Protein AF-A0A3D2RWT6-F1 (afdb_monomer_lite)

Sequence (107 aa):
EAANIDVTGAVDHGTMWSIYFFDPINNLPLEASWNCVEIVKTPAILDSAPLKVATEGSSPQPGHWPEVITHTKEEEMNPVPGNGFAMRENFLRRGLARVNPDMESVL

Foldseek 3Di:
DDPPWDKDPWDDPPQKIWIWTADPPPRDIDIDIDGPDDDPDPPPDDDPDDDPVRRQHDDDDPPPDPDCPDDQDPVRPDDDDDPCPVVVVVCVVVVVDDDDPVCPVPD

Radius of gyration: 22.03 Å; chains: 1; bounding box: 39×45×46 Å

Secondary structure (DSSP, 8-state):
---S--BPPPEE-SSEEEEEEE-TTT--EEEEEEE-S---SSS----SS--TTGGG-SSPPTTTSPP-SSPPPGGG--PPP-TTHHHHHHHHHTTS----GGGTTT-

pLDDT: mean 90.72, std 6.77, range [49.38, 97.88]

Structure (mmCIF, N/CA/C/O backbone):
data_AF-A0A3D2RWT6-F1
#
_entry.id   AF-A0A3D2RWT6-F1
#
loop_
_atom_site.group_PDB
_atom_site.id
_atom_site.type_symbol
_atom_site.label_atom_id
_atom_site.label_alt_id
_atom_site.label_comp_id
_atom_site.label_asym_id
_atom_site.label_entity_id
_atom_site.label_seq_id
_atom_site.pdbx_PDB_ins_code
_atom_site.Cartn_x
_atom_site.Cartn_y
_atom_site.Cartn_z
_atom_site.occupancy
_atom_site.B_iso_or_equiv
_atom_site.auth_seq_id
_atom_site.auth_comp_id
_atom_site.auth_asym_id
_atom_site.auth_atom_id
_atom_site.pdbx_PDB_model_num
ATOM 1 N N . GLU A 1 1 ? 3.305 20.327 -23.828 1.00 49.38 1 GLU A N 1
ATOM 2 C CA . GLU A 1 1 ? 4.482 20.841 -23.099 1.00 49.38 1 GLU A CA 1
ATOM 3 C C . GLU A 1 1 ? 4.658 20.033 -21.823 1.00 49.38 1 GLU A C 1
ATOM 5 O O . GLU A 1 1 ? 3.654 19.590 -21.275 1.00 49.38 1 GLU A O 1
ATOM 10 N N . ALA A 1 2 ? 5.896 19.765 -21.406 1.00 76.81 2 ALA A N 1
ATOM 11 C CA . ALA A 1 2 ? 6.182 19.061 -20.154 1.00 76.81 2 ALA A CA 1
ATOM 12 C C . ALA A 1 2 ? 6.133 20.045 -18.972 1.00 76.81 2 ALA A C 1
ATOM 14 O O . ALA A 1 2 ? 6.432 21.222 -19.146 1.00 76.81 2 ALA A O 1
ATOM 15 N N . ALA A 1 3 ? 5.791 19.573 -17.771 1.00 82.25 3 ALA A N 1
ATOM 16 C CA . ALA A 1 3 ? 5.582 20.407 -16.579 1.00 82.25 3 ALA A CA 1
ATOM 17 C C . ALA A 1 3 ? 6.868 21.009 -15.964 1.00 82.25 3 ALA A C 1
ATOM 19 O O . ALA A 1 3 ? 6.833 21.480 -14.832 1.00 82.25 3 ALA A O 1
ATOM 20 N N . ASN A 1 4 ? 7.997 20.984 -16.683 1.00 85.88 4 ASN A N 1
ATOM 21 C CA . ASN A 1 4 ? 9.318 21.390 -16.189 1.00 85.88 4 ASN A CA 1
ATOM 22 C C . ASN A 1 4 ? 9.712 20.698 -14.865 1.00 85.88 4 ASN A C 1
ATOM 24 O O . ASN A 1 4 ? 10.285 21.315 -13.970 1.00 85.88 4 ASN A O 1
ATOM 28 N N . ILE A 1 5 ? 9.352 19.419 -14.746 1.00 89.81 5 ILE A N 1
ATOM 29 C CA . ILE A 1 5 ? 9.739 18.532 -13.650 1.00 89.81 5 ILE A CA 1
ATOM 30 C C . ILE A 1 5 ? 10.714 17.522 -14.238 1.00 89.81 5 ILE A C 1
ATOM 32 O O . ILE A 1 5 ? 10.399 16.885 -15.247 1.00 89.81 5 ILE A O 1
ATOM 36 N N . ASP A 1 6 ? 11.875 17.380 -13.609 1.00 91.50 6 ASP A N 1
ATOM 37 C CA . ASP A 1 6 ? 12.831 16.341 -13.967 1.00 91.50 6 ASP A CA 1
ATOM 38 C C . ASP A 1 6 ? 12.308 14.985 -13.493 1.00 91.50 6 ASP A C 1
ATOM 40 O O . ASP A 1 6 ? 11.991 14.789 -12.318 1.00 91.50 6 ASP A O 1
ATOM 44 N N . VAL A 1 7 ? 12.208 14.048 -14.432 1.00 93.56 7 VAL A N 1
ATOM 45 C CA . VAL A 1 7 ? 11.694 12.699 -14.193 1.00 93.56 7 VAL A CA 1
ATOM 46 C C . VAL A 1 7 ? 12.747 11.696 -14.638 1.00 93.56 7 VAL A C 1
ATOM 48 O O . VAL A 1 7 ? 13.351 11.845 -15.704 1.00 93.56 7 VAL A O 1
ATOM 51 N N . THR A 1 8 ? 12.966 10.653 -13.841 1.00 91.88 8 THR A N 1
ATOM 52 C CA . THR A 1 8 ? 13.788 9.521 -14.274 1.00 91.88 8 THR A CA 1
ATOM 53 C C . THR A 1 8 ? 13.135 8.803 -15.456 1.00 91.88 8 THR A C 1
ATOM 55 O O . THR A 1 8 ? 11.919 8.833 -15.639 1.00 91.88 8 THR A O 1
ATOM 58 N N . GLY A 1 9 ? 13.929 8.072 -16.240 1.00 91.38 9 GLY A N 1
ATOM 59 C CA . GLY A 1 9 ? 13.363 7.086 -17.163 1.00 91.38 9 GLY A CA 1
ATOM 60 C C . GLY A 1 9 ? 12.504 6.054 -16.420 1.00 91.38 9 GLY A C 1
ATOM 61 O O . GLY A 1 9 ? 12.680 5.851 -15.215 1.00 91.38 9 GLY A O 1
ATOM 62 N N . ALA A 1 10 ? 11.584 5.411 -17.144 1.00 95.50 10 ALA A N 1
ATOM 63 C CA . ALA A 1 10 ? 10.797 4.313 -16.594 1.00 95.50 10 ALA A CA 1
ATOM 64 C C . ALA A 1 10 ? 11.716 3.159 -16.170 1.00 95.50 10 ALA A C 1
ATOM 66 O O . ALA A 1 10 ? 12.588 2.735 -16.931 1.00 95.50 10 ALA A O 1
ATOM 67 N N . VAL A 1 11 ? 11.503 2.665 -14.955 1.00 97.56 11 VAL A N 1
ATOM 68 C CA . VAL A 1 11 ? 12.213 1.530 -14.367 1.00 97.56 11 VAL A CA 1
ATOM 69 C C . VAL A 1 11 ? 11.253 0.352 -14.292 1.00 97.56 11 VAL A C 1
ATOM 71 O O . VAL A 1 11 ? 10.135 0.500 -13.801 1.00 97.56 11 VAL A O 1
ATOM 74 N N . ASP A 1 12 ? 11.690 -0.808 -14.777 1.00 97.12 12 ASP A N 1
ATOM 75 C CA . ASP A 1 12 ? 10.927 -2.051 -14.706 1.00 97.12 12 ASP A CA 1
ATOM 76 C C . ASP A 1 12 ? 11.283 -2.836 -13.434 1.00 97.12 12 ASP A C 1
ATOM 78 O O . ASP A 1 12 ? 12.423 -3.272 -13.271 1.00 97.12 12 ASP A O 1
ATOM 82 N N . HIS A 1 13 ? 10.304 -3.016 -12.542 1.00 95.06 13 HIS A N 1
ATOM 83 C CA . HIS A 1 13 ? 10.428 -3.787 -11.296 1.00 95.06 13 HIS A CA 1
ATOM 84 C C . HIS A 1 13 ? 9.815 -5.192 -11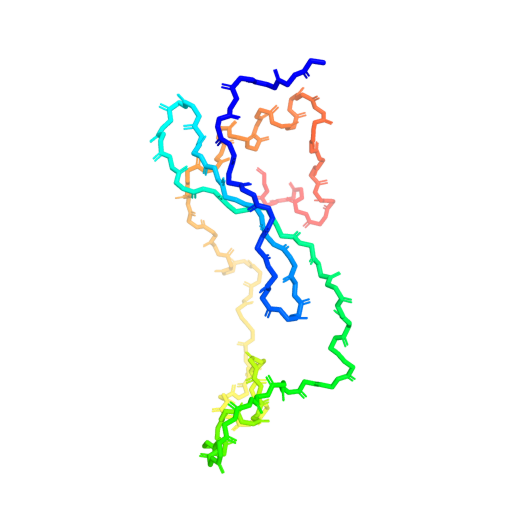.399 1.00 95.06 13 HIS A C 1
ATOM 86 O O . HIS A 1 13 ? 9.597 -5.866 -10.393 1.00 95.06 13 HIS A O 1
ATOM 92 N N . GLY A 1 14 ? 9.495 -5.648 -12.609 1.00 94.56 14 GLY A N 1
ATOM 93 C CA . GLY A 1 14 ? 8.906 -6.951 -12.902 1.00 94.56 14 GLY A CA 1
ATOM 94 C C . GLY A 1 14 ? 7.385 -6.973 -12.754 1.00 94.56 14 GLY A C 1
ATOM 95 O O . GLY A 1 14 ? 6.681 -7.310 -13.702 1.00 94.56 14 GLY A O 1
ATOM 96 N N . THR A 1 15 ? 6.849 -6.609 -11.583 1.00 94.06 15 THR A N 1
ATOM 97 C CA . THR A 1 15 ? 5.385 -6.565 -11.368 1.00 94.06 15 THR A CA 1
ATOM 98 C C . THR A 1 15 ? 4.764 -5.215 -11.719 1.00 94.06 15 THR A C 1
ATOM 100 O O . THR A 1 15 ? 3.555 -5.122 -11.935 1.00 94.06 15 THR A O 1
ATOM 103 N N . MET A 1 16 ? 5.584 -4.168 -11.768 1.00 96.06 16 MET A N 1
ATOM 104 C CA . MET A 1 16 ? 5.179 -2.796 -12.047 1.00 96.06 16 MET A CA 1
ATOM 105 C C . MET A 1 16 ? 6.312 -2.020 -12.711 1.00 96.06 16 MET A C 1
ATOM 107 O O . MET A 1 16 ? 7.488 -2.334 -12.523 1.00 96.06 16 MET A O 1
ATOM 111 N N . TRP A 1 17 ? 5.947 -0.979 -13.446 1.00 97.88 17 TRP A N 1
ATOM 112 C CA . TRP A 1 17 ? 6.871 0.042 -13.919 1.00 97.88 17 TRP A CA 1
ATOM 113 C C . TRP A 1 17 ? 6.712 1.303 -13.094 1.00 97.88 17 TRP A C 1
ATOM 115 O O . TRP A 1 17 ? 5.590 1.655 -12.735 1.00 97.88 17 TRP A O 1
ATOM 125 N N . SER A 1 18 ? 7.812 2.010 -12.864 1.00 97.75 18 SER A N 1
ATOM 126 C CA . SER A 1 18 ? 7.796 3.237 -12.072 1.00 97.75 18 SER A CA 1
ATOM 127 C C . SER A 1 18 ? 8.637 4.338 -12.700 1.00 97.75 18 SER A C 1
ATOM 129 O O . SER A 1 18 ? 9.673 4.085 -13.314 1.00 97.75 18 SER A O 1
ATOM 131 N N . ILE A 1 19 ? 8.195 5.578 -12.507 1.00 97.25 19 ILE A N 1
ATOM 132 C CA . ILE A 1 19 ? 8.997 6.786 -12.711 1.00 97.25 19 ILE A CA 1
ATOM 133 C C . ILE A 1 19 ? 9.176 7.502 -11.373 1.00 97.25 19 ILE A C 1
ATOM 135 O O . ILE A 1 19 ? 8.284 7.470 -10.522 1.00 97.25 19 ILE A O 1
ATOM 139 N N . TYR A 1 20 ? 10.308 8.181 -11.216 1.00 97.25 20 TYR A N 1
ATOM 140 C CA . TYR A 1 20 ? 10.657 8.914 -10.004 1.00 97.25 20 TYR A CA 1
ATOM 141 C C . TYR A 1 20 ? 10.899 10.382 -10.320 1.00 97.25 20 TYR A C 1
ATOM 143 O O . TYR A 1 20 ? 11.466 10.720 -11.361 1.00 97.25 20 TYR A O 1
ATOM 151 N N . PHE A 1 21 ? 10.469 11.255 -9.418 1.00 96.38 21 PHE A N 1
ATOM 152 C CA . PHE A 1 21 ? 10.647 12.699 -9.530 1.00 96.38 21 PHE A CA 1
ATOM 153 C C . PHE A 1 21 ? 10.540 13.351 -8.150 1.00 96.38 21 PHE A C 1
ATOM 155 O O . PHE A 1 21 ? 10.158 12.708 -7.173 1.00 96.38 21 PHE A O 1
ATOM 162 N N . PHE A 1 22 ? 10.883 14.633 -8.069 1.00 96.12 22 PHE A N 1
ATOM 163 C CA . PHE A 1 22 ? 10.719 15.426 -6.854 1.00 96.12 22 PHE A CA 1
ATOM 164 C C . PHE A 1 22 ? 9.575 16.418 -7.029 1.00 96.12 22 PHE A C 1
ATOM 166 O O . PHE A 1 22 ? 9.408 16.997 -8.106 1.00 96.12 22 PHE A O 1
ATOM 173 N N . ASP A 1 23 ? 8.784 16.632 -5.977 1.00 93.94 23 ASP A N 1
ATOM 174 C CA . ASP A 1 23 ? 7.827 17.734 -5.999 1.00 93.94 23 ASP A CA 1
ATOM 175 C C . ASP A 1 23 ? 8.576 19.084 -5.988 1.00 93.94 23 ASP A C 1
ATOM 177 O O . ASP A 1 23 ? 9.548 19.247 -5.246 1.00 93.94 23 ASP A O 1
ATOM 181 N N . PRO A 1 24 ? 8.141 20.077 -6.779 1.00 91.50 24 PRO A N 1
ATOM 182 C CA . PRO A 1 24 ? 8.907 21.307 -6.962 1.00 91.50 24 PRO A CA 1
ATOM 183 C C . PRO A 1 24 ? 8.852 22.269 -5.764 1.00 91.50 24 PRO A C 1
ATOM 185 O O . PRO A 1 24 ? 9.596 23.246 -5.751 1.00 91.50 24 PRO A O 1
ATOM 188 N N . ILE A 1 25 ? 7.961 22.048 -4.787 1.00 94.06 25 ILE A N 1
ATOM 189 C CA . ILE A 1 25 ? 7.747 22.971 -3.660 1.00 94.06 25 ILE A CA 1
ATOM 190 C C . ILE A 1 25 ? 8.528 22.511 -2.428 1.00 94.06 25 ILE A C 1
ATOM 192 O O . ILE A 1 25 ? 9.209 23.315 -1.796 1.00 94.06 25 ILE A O 1
ATOM 196 N N . ASN A 1 26 ? 8.419 21.232 -2.077 1.00 95.19 26 ASN A N 1
ATOM 197 C CA . ASN A 1 26 ? 8.945 20.671 -0.834 1.00 95.19 26 ASN A CA 1
ATOM 198 C C . ASN A 1 26 ? 10.129 19.725 -1.066 1.00 95.19 26 ASN A C 1
ATOM 200 O O . ASN A 1 26 ? 10.746 19.290 -0.093 1.00 95.19 26 ASN A O 1
ATOM 204 N N . ASN A 1 27 ? 10.470 19.432 -2.326 1.00 93.06 27 ASN A N 1
ATOM 205 C CA . ASN A 1 27 ? 11.541 18.513 -2.703 1.00 93.06 27 ASN A CA 1
ATOM 206 C C . ASN A 1 27 ? 11.372 17.115 -2.074 1.00 93.06 27 ASN A C 1
ATOM 208 O O . ASN A 1 27 ? 12.335 16.490 -1.626 1.00 93.06 27 ASN A O 1
ATOM 212 N N . LEU A 1 28 ? 10.130 16.630 -2.019 1.00 96.88 28 LEU A N 1
ATOM 213 C CA . LEU A 1 28 ? 9.788 15.284 -1.580 1.00 96.88 28 LEU A CA 1
ATOM 214 C C . LEU A 1 28 ? 9.997 14.299 -2.735 1.00 96.88 28 LEU A C 1
ATOM 216 O O . LEU A 1 28 ? 9.551 14.580 -3.851 1.00 96.88 28 LEU A O 1
ATOM 220 N N . PRO A 1 29 ? 10.630 13.141 -2.488 1.00 96.88 29 PRO A N 1
ATOM 221 C CA . PRO A 1 29 ? 10.727 12.090 -3.488 1.00 96.88 29 PRO A CA 1
ATOM 222 C C . PRO A 1 29 ? 9.346 11.468 -3.716 1.00 96.88 29 PRO A C 1
ATOM 224 O O . PRO A 1 29 ? 8.693 11.016 -2.773 1.00 96.88 29 PRO A O 1
ATOM 227 N N . LEU A 1 30 ? 8.910 11.444 -4.972 1.00 96.69 30 LEU A N 1
ATOM 228 C CA . LEU A 1 30 ? 7.641 10.876 -5.411 1.00 96.69 30 LEU A CA 1
ATOM 229 C C . LEU A 1 30 ? 7.877 9.744 -6.416 1.00 96.69 30 LEU A C 1
ATOM 231 O O . LEU A 1 30 ? 8.821 9.770 -7.208 1.00 96.69 30 LEU A O 1
ATOM 235 N N . GLU A 1 31 ? 6.972 8.768 -6.395 1.00 97.38 31 GLU A N 1
ATOM 236 C CA . GLU A 1 31 ? 6.909 7.658 -7.343 1.00 97.38 31 GLU A CA 1
ATOM 237 C C . GLU A 1 31 ? 5.519 7.620 -7.978 1.00 97.38 31 GLU A C 1
ATOM 239 O O . GLU A 1 31 ? 4.504 7.680 -7.279 1.00 97.38 31 GLU A O 1
ATOM 244 N N . ALA A 1 32 ? 5.474 7.497 -9.303 1.00 95.75 32 ALA A N 1
ATOM 245 C CA . ALA A 1 32 ? 4.266 7.102 -10.013 1.00 95.75 32 ALA A CA 1
ATOM 246 C C . ALA A 1 32 ? 4.496 5.720 -10.621 1.00 95.75 32 ALA A C 1
ATOM 248 O O . ALA A 1 32 ? 5.412 5.547 -11.430 1.00 95.75 32 ALA A O 1
ATOM 249 N N . SER A 1 33 ? 3.670 4.754 -10.222 1.00 96.88 33 SER A N 1
ATOM 250 C CA . SER A 1 33 ? 3.792 3.357 -10.627 1.00 96.88 33 SER A CA 1
ATOM 251 C C . SER A 1 33 ? 2.589 2.876 -11.437 1.00 96.88 33 SER A C 1
ATOM 253 O O . SER A 1 33 ? 1.470 3.385 -11.319 1.00 96.88 33 SER A O 1
ATOM 255 N N . TRP A 1 34 ? 2.835 1.886 -12.290 1.00 97.12 34 TRP A N 1
ATOM 256 C CA . TRP A 1 34 ? 1.840 1.223 -13.119 1.00 97.12 34 TRP A CA 1
ATOM 257 C C . TRP A 1 34 ? 1.991 -0.290 -12.994 1.00 97.12 34 TRP A C 1
ATOM 259 O O . TRP A 1 34 ? 3.049 -0.834 -13.307 1.00 97.12 34 TRP A O 1
ATOM 269 N N . ASN A 1 35 ? 0.934 -0.982 -12.567 1.00 96.56 35 ASN A N 1
ATOM 270 C CA . ASN A 1 35 ? 0.943 -2.441 -12.469 1.00 96.56 35 ASN A CA 1
ATOM 271 C C . ASN A 1 35 ? 1.027 -3.068 -13.868 1.00 96.56 35 ASN A C 1
ATOM 273 O O . ASN A 1 35 ? 0.167 -2.835 -14.718 1.00 96.56 35 ASN A O 1
ATOM 277 N N . CYS A 1 36 ? 2.050 -3.889 -14.093 1.00 96.31 36 CYS A N 1
ATOM 278 C CA . CYS A 1 36 ? 2.267 -4.603 -15.355 1.00 96.31 36 CYS A CA 1
ATOM 279 C C . CYS A 1 36 ? 1.649 -6.004 -15.341 1.00 96.31 36 CYS A C 1
ATOM 281 O O . CYS A 1 36 ? 1.392 -6.576 -16.399 1.00 96.31 36 CYS A O 1
ATOM 283 N N . VAL A 1 37 ? 1.405 -6.552 -14.148 1.00 94.75 37 VAL A N 1
ATOM 284 C CA . VAL A 1 37 ? 0.786 -7.864 -13.936 1.00 94.75 37 VAL A CA 1
ATOM 285 C C . VAL A 1 37 ? -0.295 -7.786 -12.860 1.00 94.75 37 VAL A C 1
ATOM 287 O O . VAL A 1 37 ? -0.285 -6.899 -12.007 1.00 94.75 37 VAL A O 1
ATOM 290 N N . GLU A 1 38 ? -1.208 -8.753 -12.875 1.00 93.38 38 GLU A N 1
ATOM 291 C CA . GLU A 1 38 ? -2.196 -8.966 -11.819 1.00 93.38 38 GLU A CA 1
ATOM 292 C C . GLU A 1 38 ? -1.740 -10.097 -10.884 1.00 93.38 38 GLU A C 1
ATOM 294 O O . GLU A 1 38 ? -1.360 -11.182 -11.332 1.00 93.38 38 GLU A O 1
ATOM 299 N N . ILE A 1 39 ? -1.798 -9.867 -9.568 1.00 90.12 39 ILE A N 1
ATOM 300 C CA . ILE A 1 39 ? -1.519 -10.903 -8.567 1.00 90.12 39 ILE A CA 1
ATOM 301 C C . ILE A 1 39 ? -2.780 -11.745 -8.351 1.00 90.12 39 ILE A C 1
ATOM 303 O O . ILE A 1 39 ? -3.658 -11.390 -7.572 1.00 90.12 39 ILE A O 1
ATOM 307 N N . VAL A 1 40 ? -2.848 -12.895 -9.023 1.00 94.31 40 VAL A N 1
ATOM 308 C CA . VAL A 1 40 ? -4.025 -13.789 -8.995 1.00 94.31 40 VAL A CA 1
ATOM 309 C C . VAL A 1 40 ? -4.165 -14.620 -7.711 1.00 94.31 40 VAL A C 1
ATOM 311 O O . VAL A 1 40 ? -5.205 -15.233 -7.480 1.00 94.31 40 VAL A O 1
ATOM 314 N N . LYS A 1 41 ? -3.120 -14.683 -6.875 1.00 89.12 41 LYS A N 1
ATOM 315 C CA . LYS A 1 41 ? -3.126 -15.410 -5.597 1.00 89.12 41 LYS A CA 1
ATOM 316 C C . LYS A 1 41 ? -2.235 -14.715 -4.571 1.00 89.12 41 LYS A C 1
ATOM 318 O O . LYS A 1 41 ? -1.070 -14.449 -4.850 1.00 89.12 41 LYS A O 1
ATOM 323 N N . THR A 1 42 ? -2.768 -14.480 -3.375 1.00 88.25 42 THR A N 1
ATOM 324 C CA . THR A 1 42 ? -2.075 -13.829 -2.254 1.00 88.25 42 THR A CA 1
ATOM 325 C C . THR A 1 42 ? -1.986 -14.754 -1.024 1.00 88.25 42 THR A C 1
ATOM 327 O O . THR A 1 42 ? -2.821 -15.651 -0.885 1.00 88.25 42 THR A O 1
ATOM 330 N N . PRO A 1 43 ? -0.986 -14.568 -0.136 1.00 89.81 43 PRO A N 1
ATOM 331 C CA . PRO A 1 43 ? 0.165 -13.677 -0.300 1.00 89.81 43 PRO A CA 1
ATOM 332 C C . PRO A 1 43 ? 1.151 -14.218 -1.351 1.00 89.81 43 PRO A C 1
ATOM 334 O O . PRO A 1 43 ? 1.484 -15.401 -1.367 1.00 89.81 43 PRO A O 1
ATOM 337 N N . ALA A 1 44 ? 1.607 -13.345 -2.251 1.00 89.06 44 ALA A N 1
ATOM 338 C CA . ALA A 1 44 ? 2.600 -13.681 -3.268 1.00 89.06 44 ALA A CA 1
ATOM 339 C C . ALA A 1 44 ? 3.998 -13.376 -2.715 1.00 89.06 44 ALA A C 1
ATOM 341 O O . ALA A 1 44 ? 4.435 -12.228 -2.729 1.00 89.06 44 ALA A O 1
ATOM 342 N N . ILE A 1 45 ? 4.669 -14.397 -2.176 1.00 90.19 45 ILE A N 1
ATOM 343 C CA . ILE A 1 45 ? 5.987 -14.270 -1.540 1.00 90.19 45 ILE A CA 1
ATOM 344 C C . ILE A 1 45 ? 6.998 -15.101 -2.323 1.00 90.19 45 ILE A C 1
ATOM 346 O O . ILE A 1 45 ? 6.801 -16.301 -2.512 1.00 90.19 45 ILE A O 1
ATOM 350 N N . LEU A 1 46 ? 8.087 -14.459 -2.750 1.00 89.19 46 LEU A N 1
ATOM 351 C CA . LEU A 1 46 ? 9.249 -15.123 -3.330 1.00 89.19 46 LEU A CA 1
ATOM 352 C C . LEU A 1 46 ? 10.367 -15.184 -2.283 1.00 89.19 46 LEU A C 1
ATOM 354 O O . LEU A 1 46 ? 11.237 -14.321 -2.226 1.00 89.19 46 LEU A O 1
ATOM 358 N N . ASP A 1 47 ? 10.307 -16.211 -1.445 1.00 90.50 47 ASP A N 1
ATOM 359 C CA . ASP A 1 47 ? 11.315 -16.563 -0.443 1.00 90.50 47 ASP A CA 1
ATOM 360 C C . ASP A 1 47 ? 11.589 -18.072 -0.580 1.00 90.50 47 ASP A C 1
ATOM 362 O O . ASP A 1 47 ? 10.676 -18.840 -0.891 1.00 90.50 47 ASP A O 1
ATOM 366 N N . SER A 1 48 ? 12.837 -18.512 -0.405 1.00 93.38 48 SER A N 1
ATOM 367 C CA . SER A 1 48 ? 13.198 -19.934 -0.487 1.00 93.38 48 SER A CA 1
ATOM 368 C C . SER A 1 48 ? 12.714 -20.737 0.724 1.00 93.38 48 SER A C 1
ATOM 370 O O . SER A 1 48 ? 12.538 -21.952 0.616 1.00 93.38 48 SER A O 1
ATOM 372 N N . ALA A 1 49 ? 12.473 -20.075 1.858 1.00 94.25 49 ALA A N 1
ATOM 373 C CA . ALA A 1 49 ? 11.959 -20.674 3.082 1.00 94.25 49 ALA A CA 1
ATOM 374 C C . ALA A 1 49 ? 11.065 -19.674 3.849 1.00 94.25 49 ALA A C 1
ATOM 376 O O . ALA A 1 49 ? 11.428 -19.250 4.951 1.00 94.25 49 ALA A O 1
ATOM 377 N N . PRO A 1 50 ? 9.887 -19.295 3.304 1.00 92.44 50 PRO A N 1
ATOM 378 C CA . PRO A 1 50 ? 9.012 -18.330 3.955 1.00 92.44 50 PRO A CA 1
ATOM 379 C C . PRO A 1 50 ? 8.568 -18.850 5.323 1.00 92.44 50 PRO A C 1
ATOM 381 O O . PRO A 1 50 ? 8.153 -20.004 5.472 1.00 92.44 50 PRO A O 1
ATOM 384 N N . LEU A 1 51 ? 8.615 -17.979 6.332 1.00 93.31 51 LEU A N 1
ATOM 385 C CA . LEU A 1 51 ? 8.055 -18.290 7.643 1.00 93.31 51 LEU A CA 1
ATOM 386 C C . LEU A 1 51 ? 6.557 -18.579 7.512 1.00 93.31 51 LEU A C 1
ATOM 388 O O . LEU A 1 51 ? 5.856 -17.910 6.754 1.00 93.31 51 LEU A O 1
ATOM 392 N N . LYS A 1 52 ? 6.045 -19.513 8.319 1.00 91.19 52 LYS A N 1
ATOM 393 C CA . LYS A 1 52 ? 4.617 -19.867 8.321 1.00 91.19 52 LYS A CA 1
ATOM 394 C C . LYS A 1 52 ? 3.708 -18.644 8.513 1.00 91.19 52 LYS A C 1
ATOM 396 O O . LYS A 1 52 ? 2.712 -18.528 7.822 1.00 91.19 52 LYS A O 1
ATOM 401 N N . VAL A 1 53 ? 4.093 -17.701 9.374 1.00 90.75 53 VAL A N 1
ATOM 402 C CA . VAL A 1 53 ? 3.321 -16.463 9.594 1.00 90.75 53 VAL A CA 1
ATOM 403 C C . VAL A 1 53 ? 3.271 -15.560 8.355 1.00 90.75 53 VAL A C 1
ATOM 405 O O . VAL A 1 53 ? 2.284 -14.878 8.120 1.00 90.75 53 VAL A O 1
ATOM 408 N N . ALA A 1 54 ? 4.309 -15.565 7.514 1.00 90.56 54 ALA A N 1
ATOM 409 C CA . ALA A 1 54 ? 4.331 -14.741 6.308 1.00 90.56 54 ALA A CA 1
ATOM 410 C C . ALA A 1 54 ? 3.326 -15.255 5.262 1.00 90.56 54 ALA A C 1
ATOM 412 O O . ALA A 1 54 ? 2.756 -14.473 4.504 1.00 90.56 54 ALA A O 1
ATOM 413 N N . THR A 1 55 ? 3.063 -16.565 5.245 1.00 90.31 55 THR A N 1
ATOM 414 C CA . THR A 1 55 ? 2.120 -17.179 4.302 1.00 90.31 55 THR A CA 1
ATOM 415 C C . THR A 1 55 ? 0.651 -17.005 4.700 1.00 90.31 55 THR A C 1
ATOM 417 O O . THR A 1 55 ? -0.225 -17.317 3.896 1.00 90.31 55 THR A O 1
ATOM 420 N N . GLU A 1 56 ? 0.370 -16.466 5.890 1.00 90.19 56 GLU A N 1
ATOM 421 C CA . GLU A 1 56 ? -0.983 -16.174 6.388 1.00 90.19 56 GLU A CA 1
ATOM 422 C C . GLU A 1 56 ? -1.597 -14.912 5.741 1.00 90.19 56 GLU A C 1
ATOM 424 O O . GLU A 1 56 ? -2.819 -14.782 5.659 1.00 90.19 56 GLU A O 1
ATOM 429 N N . GLY A 1 57 ? -0.768 -14.007 5.207 1.00 88.69 57 GLY A N 1
ATOM 430 C CA . GLY A 1 57 ? -1.195 -12.764 4.554 1.00 88.69 57 GLY A CA 1
ATOM 431 C C . GLY A 1 57 ? -1.262 -11.552 5.492 1.00 88.69 57 GLY A C 1
ATOM 432 O O . GLY A 1 57 ? -0.959 -11.641 6.677 1.00 88.69 57 GLY A O 1
ATOM 433 N N . SER A 1 58 ? -1.621 -10.383 4.948 1.00 88.19 58 SER A N 1
ATOM 434 C CA . SER A 1 58 ? -1.625 -9.106 5.688 1.00 88.19 58 SER A CA 1
ATOM 435 C C . SER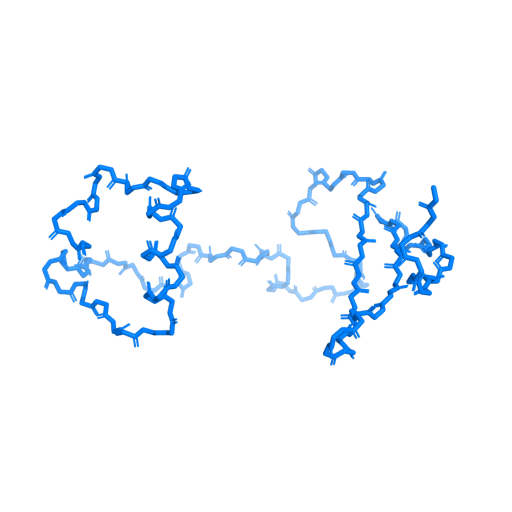 A 1 58 ? -2.909 -8.838 6.477 1.00 88.19 58 SER A C 1
ATOM 437 O O . SER A 1 58 ? -2.952 -7.916 7.291 1.00 88.19 58 SER A O 1
ATOM 439 N N . SER A 1 59 ? -3.966 -9.610 6.232 1.00 88.50 59 SER A N 1
ATOM 440 C CA . SER A 1 59 ? -5.230 -9.477 6.952 1.00 88.50 59 SER A CA 1
ATOM 441 C C . SER A 1 59 ? -5.136 -10.075 8.363 1.00 88.50 59 SER A C 1
ATOM 443 O O . SER A 1 59 ? -4.388 -11.035 8.573 1.00 88.50 59 SER A O 1
ATOM 445 N N . PRO A 1 60 ? -5.915 -9.557 9.334 1.00 86.62 60 PRO A N 1
ATOM 446 C CA . PRO A 1 60 ? -6.048 -10.186 10.643 1.00 86.62 60 PRO A CA 1
ATOM 447 C C . PRO A 1 60 ? -6.462 -11.654 10.512 1.00 86.62 60 PRO A C 1
ATOM 449 O O . PRO A 1 60 ? -7.401 -11.974 9.782 1.00 86.62 60 PRO A O 1
ATOM 452 N N . GLN A 1 61 ? -5.784 -12.537 11.243 1.00 87.00 61 GLN A N 1
ATOM 453 C CA . GLN A 1 61 ? -6.100 -13.961 11.248 1.00 87.00 61 GLN A CA 1
ATOM 454 C C . GLN A 1 61 ? -7.204 -14.267 12.271 1.00 87.00 61 GLN A C 1
ATOM 456 O O . GLN A 1 61 ? -7.049 -13.929 13.454 1.00 87.00 61 GLN A O 1
ATOM 461 N N . PRO A 1 62 ? -8.313 -14.915 11.865 1.00 84.12 62 PRO A N 1
ATOM 462 C CA . PRO A 1 62 ? -9.333 -15.376 12.800 1.00 84.12 62 PRO A CA 1
ATOM 463 C C . PRO A 1 62 ? -8.730 -16.280 13.883 1.00 84.12 62 PRO A C 1
ATOM 465 O O . PRO A 1 62 ? -7.912 -17.149 13.595 1.00 84.12 62 PRO A O 1
ATOM 468 N N . GLY A 1 63 ? -9.121 -16.071 15.141 1.00 86.88 63 GLY A N 1
ATOM 469 C CA . GLY A 1 63 ? -8.641 -16.867 16.278 1.00 86.88 63 GLY A CA 1
ATOM 470 C C . GLY A 1 63 ? -7.253 -16.494 16.815 1.00 86.88 63 GLY A C 1
ATOM 471 O O . GLY A 1 63 ? -6.888 -16.975 17.884 1.00 86.88 63 GLY A O 1
ATOM 472 N N . HIS A 1 64 ? -6.496 -15.619 16.141 1.00 87.00 64 HIS A N 1
ATOM 473 C CA . HIS A 1 64 ? -5.269 -15.041 16.714 1.00 87.00 64 HIS A CA 1
ATOM 474 C C . HIS A 1 64 ? -5.575 -13.885 17.666 1.00 87.00 64 HIS A C 1
ATOM 476 O O . HIS A 1 64 ? -4.872 -13.678 18.654 1.00 87.00 64 HIS A O 1
ATOM 482 N N . TRP A 1 65 ? -6.631 -13.134 17.361 1.00 85.31 65 TRP A N 1
ATOM 483 C CA . TRP A 1 65 ? -7.122 -12.050 18.196 1.00 85.31 65 TRP A CA 1
ATOM 484 C C . TRP A 1 65 ? -8.271 -12.552 19.070 1.00 85.31 65 TRP A C 1
ATOM 486 O O . TRP A 1 65 ? -9.054 -13.388 18.606 1.00 85.31 65 TRP A O 1
ATOM 496 N N . PRO A 1 66 ? -8.399 -12.050 20.311 1.00 87.25 66 PRO A N 1
ATOM 497 C CA . PRO A 1 66 ? -9.579 -12.302 21.121 1.00 87.25 66 PRO A CA 1
ATOM 498 C C . PRO A 1 66 ? -10.846 -11.943 20.346 1.00 87.25 66 PRO A C 1
ATOM 500 O O . PRO A 1 66 ? -10.888 -10.928 19.647 1.00 87.25 66 PRO A O 1
ATOM 503 N N . GLU A 1 67 ? -11.876 -12.773 20.480 1.00 86.81 67 GLU A N 1
ATOM 504 C CA . GLU A 1 67 ? -13.188 -12.459 19.930 1.00 86.81 67 GLU A CA 1
ATOM 505 C C . GLU A 1 67 ? -13.693 -11.140 20.527 1.00 86.81 67 GLU A C 1
ATOM 507 O O . GLU A 1 67 ? -13.608 -10.911 21.740 1.00 86.81 67 GLU A O 1
ATOM 512 N N . VAL A 1 68 ? -14.214 -10.258 19.670 1.00 88.38 68 VAL A N 1
ATOM 513 C CA . VAL A 1 68 ? -14.852 -9.017 20.113 1.00 88.38 68 VAL A CA 1
ATOM 514 C C . VAL A 1 68 ? -16.202 -9.381 20.728 1.00 88.38 68 VAL A C 1
ATOM 516 O O . VAL A 1 68 ? -17.222 -9.418 20.053 1.00 88.38 68 VAL A O 1
ATOM 519 N N . ILE A 1 69 ? -16.198 -9.681 22.026 1.00 91.56 69 ILE A N 1
ATOM 520 C CA . ILE A 1 69 ? -17.411 -10.020 22.789 1.00 91.56 69 ILE A CA 1
ATOM 521 C C . ILE A 1 69 ? -18.309 -8.805 23.045 1.00 91.56 69 ILE A C 1
ATOM 523 O O . ILE A 1 69 ? -19.525 -8.938 23.161 1.00 91.56 69 ILE A O 1
ATOM 527 N N . THR A 1 70 ? -17.709 -7.617 23.109 1.00 92.25 70 THR A N 1
ATOM 528 C CA . THR A 1 70 ? -18.403 -6.350 23.320 1.00 92.25 70 THR A CA 1
ATOM 529 C C . THR A 1 70 ? -17.778 -5.321 22.397 1.00 92.25 70 THR A C 1
ATOM 531 O O . THR A 1 70 ? -16.625 -4.932 22.583 1.00 92.25 70 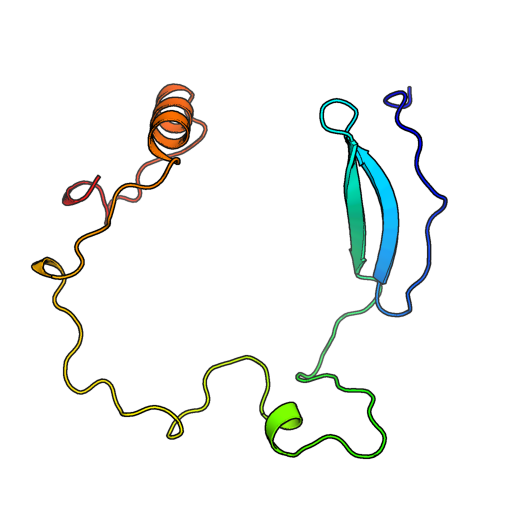THR A O 1
ATOM 534 N N . HIS A 1 71 ? -18.531 -4.892 21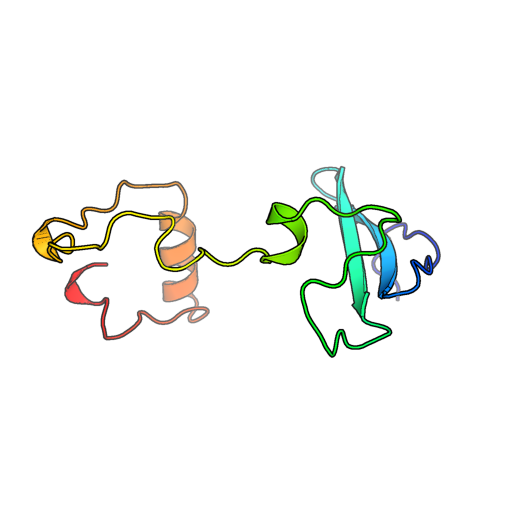.390 1.00 90.94 71 HIS A N 1
ATOM 535 C CA . HIS A 1 71 ? -18.127 -3.765 20.560 1.00 90.94 71 HIS A CA 1
ATOM 536 C C . HIS A 1 71 ? -18.162 -2.475 21.386 1.00 90.94 71 HIS A C 1
ATOM 538 O O . HIS A 1 71 ? -19.047 -2.302 22.227 1.00 90.94 71 HIS A O 1
ATOM 544 N N . THR A 1 72 ? -17.218 -1.567 21.126 1.00 89.94 72 THR A N 1
ATOM 545 C CA . THR A 1 72 ? -17.320 -0.176 21.585 1.00 89.94 72 THR A CA 1
ATOM 546 C C . THR A 1 72 ? -18.658 0.374 21.118 1.00 89.94 72 THR A C 1
ATOM 548 O O . THR A 1 72 ? -18.987 0.244 19.937 1.00 89.94 72 THR A O 1
ATOM 551 N N . LYS A 1 73 ? -19.451 0.932 22.032 1.00 90.94 73 LYS A N 1
ATOM 552 C CA . LYS A 1 73 ? -20.742 1.504 21.649 1.00 90.94 73 LYS A CA 1
ATOM 553 C C . LYS A 1 73 ? -20.521 2.766 20.832 1.00 90.94 73 LYS A C 1
ATOM 555 O O . LYS A 1 73 ? -19.505 3.432 21.006 1.00 90.94 73 LYS A O 1
ATOM 560 N N . GLU A 1 74 ? -21.464 3.113 19.966 1.00 82.44 74 GLU A N 1
ATOM 561 C CA . GLU A 1 74 ? -21.338 4.290 19.101 1.00 82.44 74 GLU A CA 1
ATOM 562 C C . GLU A 1 74 ? -21.116 5.573 19.919 1.00 82.44 74 GLU A C 1
ATOM 564 O O . GLU A 1 74 ? -20.218 6.351 19.611 1.00 82.44 74 GLU A O 1
ATOM 569 N N . GLU A 1 75 ? -21.812 5.726 21.050 1.00 85.56 75 GLU A N 1
ATOM 570 C CA . GLU A 1 75 ? -21.629 6.848 21.979 1.00 85.56 75 GLU A CA 1
ATOM 571 C C . GLU A 1 75 ? -20.250 6.881 22.677 1.00 85.56 75 GLU A C 1
ATOM 573 O O . GLU A 1 75 ? -19.838 7.903 23.230 1.00 85.56 75 GLU A O 1
ATOM 578 N N . GLU A 1 76 ? -19.516 5.768 22.659 1.00 90.12 76 GLU A N 1
ATOM 579 C CA . GLU A 1 76 ? -18.167 5.641 23.215 1.00 90.12 76 GLU A CA 1
ATOM 580 C C . GLU A 1 76 ? -17.079 5.838 22.144 1.00 90.12 76 GLU A C 1
ATOM 582 O O . GLU A 1 76 ? -15.916 6.065 22.497 1.00 90.12 76 GLU A O 1
ATOM 587 N N . MET A 1 77 ? -17.434 5.811 20.852 1.00 88.31 77 MET A N 1
ATOM 588 C CA . MET A 1 77 ? -16.530 6.039 19.718 1.00 88.31 77 MET A CA 1
ATOM 589 C C . MET A 1 77 ? -16.190 7.528 19.571 1.00 88.31 77 MET A C 1
ATOM 591 O O . MET A 1 77 ? -16.528 8.171 18.584 1.00 88.31 77 MET A O 1
ATOM 595 N N . ASN A 1 78 ? -15.512 8.094 20.567 1.00 84.31 78 ASN A N 1
ATOM 596 C CA . ASN A 1 78 ? -15.220 9.523 20.636 1.00 84.31 78 ASN A CA 1
ATOM 597 C C . ASN A 1 78 ? -13.959 9.875 19.825 1.00 84.31 78 ASN A C 1
ATOM 599 O O . ASN A 1 78 ? -12.847 9.558 20.267 1.00 84.31 78 ASN A O 1
ATOM 603 N N . PRO A 1 79 ? -14.080 10.537 18.656 1.00 84.38 79 PRO A N 1
ATOM 604 C CA . PRO A 1 79 ? -12.915 10.909 17.870 1.00 84.38 79 PRO A CA 1
ATOM 605 C C . PRO A 1 79 ? -12.144 12.044 18.551 1.00 84.38 79 PRO A C 1
ATOM 607 O O . PRO A 1 79 ? -12.722 12.999 19.071 1.00 84.38 79 PRO A O 1
ATOM 610 N N . VAL A 1 80 ? -10.813 11.980 18.495 1.00 86.19 80 VAL A N 1
ATOM 611 C CA . VAL A 1 80 ? -9.945 13.079 18.940 1.00 86.19 80 VAL A CA 1
ATOM 612 C C . VAL A 1 80 ? -9.611 13.980 17.746 1.00 86.19 80 VAL A C 1
ATOM 614 O O . VAL A 1 80 ? -9.288 13.462 16.671 1.00 86.19 80 VAL A O 1
ATOM 617 N N . PRO A 1 81 ? -9.651 15.319 17.896 1.00 84.12 81 PRO A N 1
ATOM 618 C CA . PRO A 1 81 ? -9.292 16.231 16.820 1.00 84.12 81 PRO A CA 1
ATOM 619 C C . PRO A 1 81 ? -7.869 16.017 16.279 1.00 84.12 81 PRO A C 1
ATOM 621 O O . PRO A 1 81 ? -6.889 16.129 17.010 1.00 84.12 81 PRO A O 1
ATOM 624 N N . GLY A 1 82 ? -7.762 15.760 14.972 1.00 87.31 82 GLY A N 1
ATOM 625 C CA . GLY A 1 82 ? -6.518 15.867 14.203 1.00 87.31 82 GLY A CA 1
ATOM 626 C C . GLY A 1 82 ? -6.412 17.188 13.427 1.00 87.31 82 GLY A C 1
ATOM 627 O O . GLY A 1 82 ? -7.158 18.133 13.658 1.00 87.31 82 GLY A O 1
ATOM 628 N N . ASN A 1 83 ? -5.527 17.250 12.430 1.00 92.81 83 ASN A N 1
ATOM 629 C CA . ASN A 1 83 ? -5.275 18.480 11.656 1.00 92.81 83 ASN A CA 1
ATOM 630 C C . ASN A 1 83 ? -6.205 18.667 10.434 1.00 92.81 83 ASN A C 1
ATOM 632 O O . ASN A 1 83 ? -6.066 19.627 9.679 1.00 92.81 83 ASN A O 1
ATOM 636 N N . GLY A 1 84 ? -7.149 17.748 10.207 1.00 93.25 84 GLY A N 1
ATOM 637 C CA . GLY A 1 84 ? -7.941 17.670 8.971 1.00 93.25 84 GLY A CA 1
ATOM 638 C C . GLY A 1 84 ? -9.166 18.590 8.882 1.00 93.25 84 GLY A C 1
ATOM 639 O O . GLY A 1 84 ? -9.793 18.641 7.826 1.00 93.25 84 GLY A O 1
ATOM 640 N N . PHE A 1 85 ? -9.527 19.318 9.943 1.00 91.31 85 PHE A N 1
ATOM 641 C CA . PHE A 1 85 ? -10.783 20.084 9.992 1.00 91.31 85 PHE A CA 1
ATOM 642 C C . PHE A 1 85 ? -10.853 21.163 8.913 1.00 91.31 85 PHE A C 1
ATOM 644 O O . PHE A 1 85 ? -11.797 21.190 8.131 1.00 91.31 85 PHE A O 1
ATOM 651 N N . ALA A 1 86 ? -9.819 22.000 8.797 1.00 93.38 86 ALA A N 1
ATOM 652 C CA . ALA A 1 86 ? -9.796 23.073 7.802 1.00 93.38 86 ALA A CA 1
ATOM 653 C C . ALA A 1 86 ? -9.907 22.540 6.361 1.00 93.38 86 ALA A C 1
ATOM 655 O O . ALA A 1 86 ? -10.545 23.164 5.512 1.00 93.38 86 ALA A O 1
ATOM 656 N N . MET A 1 87 ? -9.320 21.369 6.092 1.00 95.50 87 MET A N 1
ATOM 657 C CA . MET A 1 87 ? -9.422 20.694 4.799 1.00 95.50 87 MET A CA 1
ATOM 658 C C . MET A 1 87 ? -10.852 20.210 4.536 1.00 95.50 87 MET A C 1
ATOM 660 O O . MET A 1 87 ? -11.398 20.518 3.477 1.00 95.50 87 MET A O 1
ATOM 664 N N . ARG A 1 88 ? -11.475 19.516 5.501 1.00 94.56 88 ARG A N 1
ATOM 665 C CA . ARG A 1 88 ? -12.870 19.059 5.408 1.00 94.56 88 ARG A CA 1
ATOM 666 C C . ARG A 1 88 ? -13.812 20.222 5.105 1.00 94.56 88 ARG A C 1
ATOM 668 O O . ARG A 1 88 ? -14.536 20.167 4.115 1.00 94.56 88 ARG A O 1
ATOM 675 N N . GLU A 1 89 ? -13.741 21.295 5.891 1.00 94.31 89 GLU A N 1
ATOM 676 C CA . GLU A 1 89 ? -14.594 22.475 5.703 1.00 94.31 89 GLU A CA 1
ATOM 677 C C . GLU A 1 89 ? -14.376 23.125 4.330 1.00 94.31 89 GLU A C 1
ATOM 679 O O . GLU A 1 89 ? -15.324 23.514 3.644 1.00 94.31 89 GLU A O 1
ATOM 684 N N . ASN A 1 90 ? -13.121 23.207 3.872 1.00 97.69 90 ASN A N 1
ATOM 685 C CA . ASN A 1 90 ? -12.813 23.739 2.549 1.00 97.69 90 ASN A CA 1
ATOM 686 C C . ASN A 1 90 ? -13.412 22.879 1.430 1.00 97.69 90 ASN A C 1
ATOM 688 O O . ASN A 1 90 ? -13.945 23.430 0.465 1.00 97.69 90 ASN A O 1
ATOM 692 N N . PHE A 1 91 ? -13.334 21.554 1.557 1.00 97.69 91 PHE A N 1
ATOM 693 C CA . PHE A 1 91 ? -13.844 20.621 0.558 1.00 97.69 91 PHE A CA 1
ATOM 694 C C . PHE A 1 91 ? -15.367 20.654 0.489 1.00 97.69 91 PHE A C 1
ATOM 696 O O . PHE A 1 91 ? -15.904 20.760 -0.614 1.00 97.69 91 PHE A O 1
ATOM 703 N N . LEU A 1 92 ? -16.050 20.650 1.639 1.00 96.00 92 LEU A N 1
ATOM 704 C CA . LEU A 1 92 ? -17.506 20.792 1.714 1.00 96.00 92 LEU A CA 1
ATOM 705 C C . LEU A 1 92 ? -17.955 22.112 1.077 1.00 96.00 92 LEU A C 1
ATOM 707 O O . LEU A 1 92 ? -18.781 22.117 0.168 1.00 96.00 92 LEU A O 1
ATOM 711 N N . ARG A 1 93 ? -17.326 23.233 1.456 1.00 96.94 93 ARG A N 1
ATOM 712 C CA . ARG A 1 93 ? -17.639 24.563 0.908 1.00 96.94 93 ARG A CA 1
ATOM 713 C C . ARG A 1 93 ? -17.446 24.655 -0.609 1.00 96.94 93 ARG A C 1
ATOM 715 O O . ARG A 1 93 ? -18.166 25.392 -1.274 1.00 96.94 93 ARG A O 1
ATOM 722 N N . ARG A 1 94 ? -16.449 23.956 -1.159 1.00 97.81 94 ARG A N 1
ATOM 723 C CA . ARG A 1 94 ? -16.138 23.956 -2.600 1.00 97.81 94 ARG A CA 1
ATOM 724 C C . ARG A 1 94 ? -16.912 22.901 -3.394 1.00 97.81 94 ARG A C 1
ATOM 726 O O . ARG A 1 94 ? -16.718 22.827 -4.603 1.00 97.81 94 ARG A O 1
ATOM 733 N N . GLY A 1 95 ? -17.733 22.075 -2.741 1.00 96.75 95 GLY A N 1
ATOM 734 C CA . GLY A 1 95 ? -18.419 20.953 -3.385 1.00 96.75 95 GLY A CA 1
ATOM 735 C C . GLY A 1 95 ? -17.477 19.831 -3.842 1.00 96.75 95 GLY A C 1
ATOM 736 O O . GLY A 1 95 ? -17.830 19.060 -4.727 1.00 96.75 95 GLY A O 1
ATOM 737 N N . LEU A 1 96 ? -16.274 19.745 -3.264 1.00 96.75 96 LEU A N 1
ATOM 738 C CA . LEU A 1 96 ? -15.299 18.679 -3.538 1.00 96.75 96 LEU A CA 1
ATOM 739 C C . LEU A 1 96 ? -15.561 17.419 -2.702 1.00 96.75 96 LEU A C 1
ATOM 741 O O . LEU A 1 96 ? -15.013 16.361 -2.993 1.00 96.75 96 LEU A O 1
ATOM 745 N N . ALA A 1 97 ? -16.380 17.540 -1.658 1.00 96.00 97 ALA A N 1
ATOM 746 C CA . ALA A 1 97 ? -16.814 16.442 -0.809 1.00 96.00 97 ALA A CA 1
ATOM 747 C C . ALA A 1 97 ? -18.290 16.616 -0.432 1.00 96.00 97 ALA A C 1
ATOM 749 O O . ALA A 1 97 ? -18.825 17.725 -0.463 1.00 96.00 97 ALA A O 1
ATOM 750 N N . ARG A 1 98 ? -18.925 15.513 -0.033 1.00 94.94 98 ARG A N 1
ATOM 751 C CA . ARG A 1 98 ? -20.247 15.482 0.600 1.00 94.94 98 ARG A CA 1
ATOM 752 C C . ARG A 1 98 ? -20.140 14.734 1.922 1.00 94.94 98 ARG A C 1
ATOM 754 O O . ARG A 1 98 ? -19.359 13.785 2.012 1.00 94.94 98 ARG A O 1
ATOM 761 N N . VAL A 1 99 ? -20.911 15.155 2.920 1.00 92.88 99 VAL A N 1
ATOM 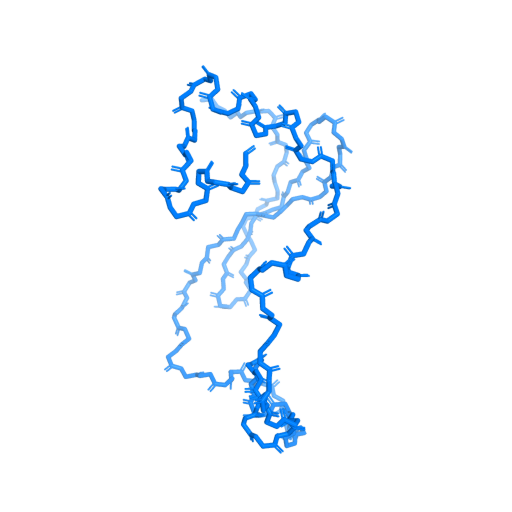762 C CA . VAL A 1 99 ? -21.034 14.408 4.176 1.00 92.88 99 VAL A CA 1
ATOM 763 C C . VAL A 1 99 ? -21.706 13.067 3.865 1.00 92.88 99 VAL A C 1
ATOM 765 O O . VAL A 1 99 ? -22.619 13.005 3.039 1.00 92.88 99 VAL A O 1
ATOM 768 N N . ASN A 1 100 ? -21.202 11.982 4.453 1.00 90.94 100 ASN A N 1
ATOM 769 C CA . ASN A 1 100 ? -21.909 10.705 4.416 1.00 90.94 100 ASN A CA 1
ATOM 770 C C . ASN A 1 100 ? -23.195 10.868 5.244 1.00 90.94 100 ASN A C 1
ATOM 772 O O . ASN A 1 100 ? -23.055 11.278 6.394 1.00 90.94 100 ASN A O 1
ATOM 776 N N . PRO A 1 101 ? -24.397 10.558 4.719 1.00 88.50 101 PRO A N 1
ATOM 777 C CA . PRO A 1 101 ? -25.640 10.659 5.486 1.00 88.50 101 PRO A CA 1
ATOM 778 C C . PRO A 1 101 ? -25.573 9.997 6.869 1.00 88.50 101 PRO A C 1
ATOM 780 O O . PRO A 1 101 ? -26.090 10.545 7.836 1.00 88.50 101 PRO A O 1
ATOM 783 N N . ASP A 1 102 ? -24.847 8.881 6.987 1.00 85.12 102 ASP A N 1
ATOM 784 C CA . ASP A 1 102 ? -24.675 8.155 8.254 1.00 85.12 102 ASP A CA 1
ATOM 785 C C . ASP A 1 102 ? -23.841 8.922 9.300 1.00 85.12 102 ASP A C 1
ATOM 787 O O . ASP A 1 102 ? -23.792 8.533 10.459 1.00 85.12 102 ASP A O 1
ATOM 791 N N . MET A 1 103 ? -23.160 10.000 8.899 1.00 83.12 103 MET A N 1
ATOM 792 C CA . MET A 1 103 ? -22.237 10.773 9.737 1.00 83.12 103 MET A CA 1
ATOM 793 C C . MET A 1 103 ? -22.729 12.200 10.017 1.00 83.12 103 MET A C 1
ATOM 795 O O . MET A 1 103 ? -22.010 12.963 10.660 1.00 83.12 103 MET A O 1
ATOM 799 N N . GLU A 1 104 ? -23.926 12.585 9.554 1.00 80.25 104 GLU A N 1
ATOM 800 C CA . GLU A 1 104 ? -24.478 13.938 9.765 1.00 80.25 104 GLU A CA 1
ATOM 801 C C . GLU A 1 104 ? -24.678 14.287 11.247 1.00 80.25 104 GLU A C 1
ATOM 803 O O . GLU A 1 104 ? -24.570 15.447 11.624 1.00 80.25 104 GLU A O 1
ATOM 808 N N . SER A 1 105 ? -24.959 13.300 12.102 1.00 73.69 105 SER A N 1
ATOM 809 C CA . SER A 1 105 ? -25.126 13.501 13.549 1.00 73.69 105 SER A CA 1
ATOM 810 C C . SER A 1 105 ? -23.802 13.619 14.313 1.00 73.69 105 SER A C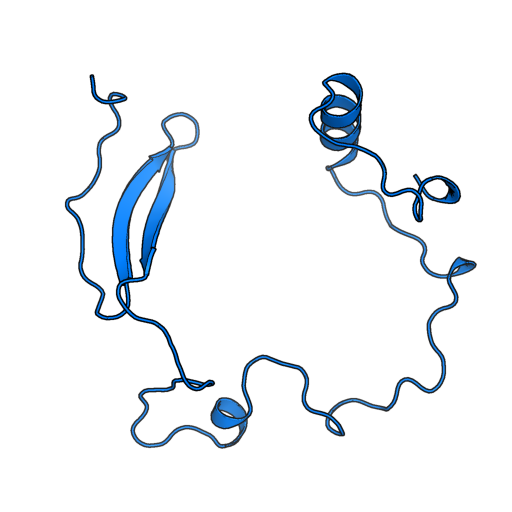 1
ATOM 812 O O . SER A 1 105 ? -23.810 14.012 15.480 1.00 73.69 105 SER A O 1
ATOM 814 N N . VAL A 1 106 ? -22.682 13.257 13.678 1.00 71.62 106 VAL A N 1
ATOM 815 C CA . VAL A 1 106 ? -21.356 13.121 14.307 1.00 71.62 106 VAL A CA 1
ATOM 816 C C . VAL A 1 106 ? -20.391 14.234 13.870 1.00 71.62 106 VAL A C 1
ATOM 818 O O . VAL A 1 106 ? -19.441 14.538 14.596 1.00 71.62 106 VAL A O 1
ATOM 821 N N . LEU A 1 107 ? -20.606 14.833 12.692 1.00 73.50 107 LEU A N 1
ATOM 822 C CA . LEU A 1 107 ? -19.726 15.831 12.063 1.00 73.50 107 LEU A CA 1
ATOM 823 C C . LEU A 1 107 ? -20.297 17.249 12.101 1.00 73.50 107 LEU A C 1
ATOM 825 O O . LEU A 1 107 ? -19.473 18.164 12.341 1.00 73.50 107 LEU A O 1
#